Protein AF-A0A7K2AIN4-F1 (afdb_monomer)

Mean predicted aligned error: 14.1 Å

Solvent-accessible surface area (backbone atoms only — not comparable to full-atom values): 7749 Å² total; per-res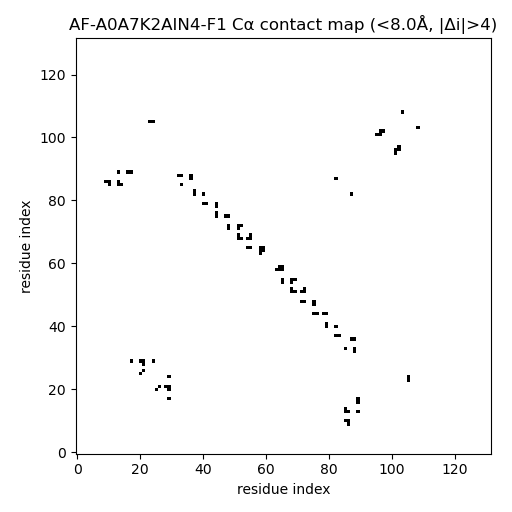idue (Å²): 118,71,68,57,53,54,67,51,46,52,59,54,49,32,55,50,50,50,52,56,48,24,77,71,66,34,62,70,55,44,51,48,49,52,50,52,53,40,50,53,39,51,53,52,34,52,56,54,40,52,54,31,51,52,52,30,52,56,30,49,75,70,76,42,82,43,63,68,31,52,52,48,40,50,50,36,50,52,49,45,56,51,50,72,37,61,60,58,55,49,53,52,49,53,53,44,61,68,35,68,70,47,43,47,69,77,44,74,67,81,83,68,85,77,82,78,74,76,81,72,82,81,82,87,85,88,86,82,82,81,86,135

Secondary structure (DSSP, 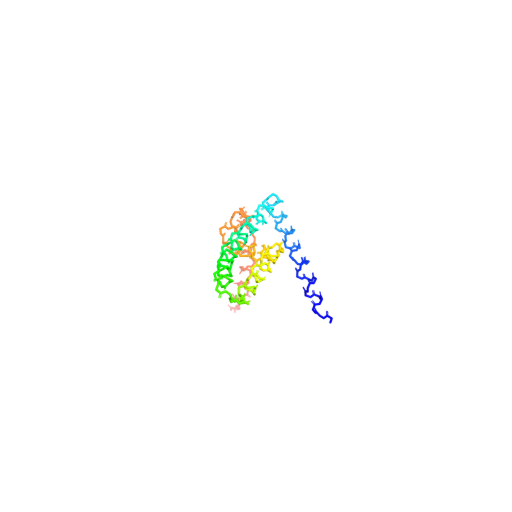8-state):
-HHHHHHHHHHHHHHHHHHHHHHHH-HHHHHHHHHHHHHHHHHHHHHHHHHHHHHHHHHHTTT---HHHHHHHHHHHHHHHHHHSTHHHHHHHHHHHHSHHHHHHHSS---SSSSSSSSSTTSSSS------

Foldseek 3Di:
DVVVCCVVVLLVVLVVLLVVVCVQPNDVVSVVLLVVLLVVLVVVLCVQLVVLVVVCVVQVVVVHHSPVSVVSNVVSVVSSVVSNRSNVSSVVVVVCCVPVVSVCVSPVDPPDDDDPPPPPPPPDDDDDPDDD

Radius of gyration: 26.61 Å; Cα contacts (8 Å, |Δi|>4): 58; chains: 1; bounding box: 36×37×108 Å

Structure (mmCIF, N/CA/C/O backbone):
data_AF-A0A7K2AIN4-F1
#
_entry.id   AF-A0A7K2AIN4-F1
#
loop_
_atom_site.group_PDB
_atom_site.id
_atom_site.type_symbol
_atom_site.label_atom_id
_atom_site.label_alt_id
_atom_site.label_comp_id
_atom_site.label_asym_id
_atom_site.label_entity_id
_atom_site.label_seq_id
_atom_site.pdbx_PDB_ins_code
_atom_site.Cartn_x
_atom_site.Cartn_y
_atom_site.Cartn_z
_atom_site.occupancy
_atom_site.B_iso_or_equiv
_atom_site.auth_seq_id
_atom_site.auth_comp_id
_atom_site.auth_asym_id
_atom_site.auth_atom_id
_atom_site.pdbx_PDB_model_num
ATOM 1 N N . MET A 1 1 ? -14.032 -23.625 -6.493 1.00 77.00 1 MET A N 1
ATOM 2 C CA . MET A 1 1 ? -12.790 -23.709 -7.294 1.00 77.00 1 MET A CA 1
ATOM 3 C C . MET A 1 1 ? -12.322 -22.358 -7.842 1.00 77.00 1 MET A C 1
ATOM 5 O O . MET A 1 1 ? -11.201 -21.980 -7.548 1.00 77.00 1 MET A O 1
ATOM 9 N N . TRP A 1 2 ? -13.148 -21.595 -8.571 1.00 86.56 2 TRP A N 1
ATOM 10 C CA . TRP A 1 2 ? -12.698 -20.386 -9.295 1.00 86.56 2 TRP A CA 1
ATOM 11 C C . TRP A 1 2 ? -12.052 -19.272 -8.440 1.00 86.56 2 TRP A C 1
ATOM 13 O O . TRP A 1 2 ? -11.132 -18.606 -8.900 1.00 86.56 2 TRP A O 1
ATOM 23 N N . ARG A 1 3 ? -12.466 -19.106 -7.175 1.00 87.25 3 ARG A N 1
ATOM 24 C CA . ARG A 1 3 ? -11.908 -18.098 -6.249 1.00 87.25 3 ARG A CA 1
ATOM 25 C C . ARG A 1 3 ? -10.401 -18.254 -6.003 1.00 87.25 3 ARG A C 1
ATOM 27 O O . ARG A 1 3 ? -9.715 -17.256 -5.829 1.00 87.25 3 ARG A O 1
ATOM 34 N N . LEU A 1 4 ? -9.889 -19.488 -6.026 1.00 86.19 4 LEU A N 1
ATOM 35 C CA . LEU A 1 4 ? -8.458 -19.757 -5.846 1.00 86.19 4 LEU A CA 1
ATOM 36 C C . LEU A 1 4 ? -7.636 -19.264 -7.040 1.00 86.19 4 LEU A C 1
ATOM 38 O O . LEU A 1 4 ? -6.540 -18.750 -6.852 1.00 86.19 4 LEU A O 1
ATOM 42 N N . LEU A 1 5 ? -8.187 -19.361 -8.255 1.00 86.06 5 LEU A N 1
ATOM 43 C CA . LEU A 1 5 ? -7.523 -18.865 -9.461 1.00 86.06 5 LEU A CA 1
ATOM 44 C C . LEU A 1 5 ? -7.370 -17.346 -9.427 1.00 86.06 5 LEU A C 1
ATOM 46 O O . LEU A 1 5 ? -6.323 -16.845 -9.810 1.00 86.06 5 LEU A O 1
ATOM 50 N N . VAL A 1 6 ? -8.373 -16.619 -8.928 1.00 82.31 6 VAL A N 1
ATOM 51 C CA . VAL A 1 6 ? -8.273 -15.159 -8.767 1.00 82.31 6 VAL A CA 1
ATOM 52 C C . VAL A 1 6 ? -7.292 -14.805 -7.650 1.00 82.31 6 VAL A C 1
ATOM 54 O O . VAL A 1 6 ? -6.415 -13.974 -7.854 1.00 82.31 6 VAL A O 1
ATOM 57 N N . PHE A 1 7 ? -7.384 -15.477 -6.499 1.00 82.38 7 PHE A N 1
ATOM 58 C CA . PHE A 1 7 ? -6.509 -15.215 -5.354 1.00 82.38 7 PHE A CA 1
ATOM 59 C C . PHE A 1 7 ? -5.023 -15.458 -5.656 1.00 82.38 7 PHE A C 1
ATOM 61 O O . PHE A 1 7 ? -4.181 -14.739 -5.139 1.00 82.38 7 PHE A O 1
ATOM 68 N N . VAL A 1 8 ? -4.697 -16.449 -6.491 1.00 83.75 8 VAL A N 1
ATOM 69 C CA . VAL A 1 8 ? -3.312 -16.751 -6.897 1.00 83.75 8 VAL A CA 1
ATOM 70 C C . VAL A 1 8 ? -2.910 -15.983 -8.159 1.00 83.75 8 VAL A C 1
ATOM 72 O O . VAL A 1 8 ? -1.785 -15.503 -8.263 1.00 83.75 8 VAL A O 1
ATOM 75 N N . GLY A 1 9 ? -3.824 -15.838 -9.118 1.00 84.94 9 GLY A N 1
ATOM 76 C CA . GLY A 1 9 ? -3.558 -15.178 -10.393 1.00 84.94 9 GLY A CA 1
ATOM 77 C C . GLY A 1 9 ? -3.277 -13.685 -10.251 1.00 84.94 9 GLY A C 1
ATOM 78 O O . GLY A 1 9 ? -2.404 -13.179 -10.948 1.00 84.94 9 GLY A O 1
ATOM 79 N N . VAL A 1 10 ? -3.960 -12.996 -9.330 1.00 81.88 10 VAL A N 1
ATOM 80 C CA . VAL A 1 10 ? -3.749 -11.559 -9.088 1.00 81.88 10 VAL A CA 1
ATOM 81 C C . VAL A 1 10 ? -2.319 -11.273 -8.586 1.00 81.88 10 VAL A C 1
ATOM 83 O O . VAL A 1 10 ? -1.608 -10.552 -9.282 1.00 81.88 10 VAL A O 1
ATOM 86 N N . PRO A 1 11 ? -1.816 -11.900 -7.501 1.00 79.62 11 PRO A N 1
ATOM 87 C CA . PRO A 1 11 ? -0.427 -11.726 -7.067 1.00 79.62 11 PRO A CA 1
ATOM 88 C C . PRO A 1 11 ? 0.607 -12.112 -8.129 1.00 79.62 11 PRO A C 1
ATOM 90 O O . PRO A 1 11 ? 1.628 -11.446 -8.276 1.00 79.62 11 PRO A O 1
ATOM 93 N N . LEU A 1 12 ? 0.365 -13.180 -8.899 1.00 84.00 12 LEU A N 1
ATOM 94 C CA . LEU A 1 12 ? 1.278 -13.573 -9.977 1.00 84.00 12 LEU A CA 1
ATOM 95 C C . LEU A 1 12 ? 1.344 -12.516 -11.086 1.00 84.00 12 LEU A C 1
ATOM 97 O O . LEU A 1 12 ? 2.429 -12.224 -11.591 1.00 84.00 12 LEU A O 1
ATOM 101 N N . ALA A 1 13 ? 0.203 -11.927 -11.447 1.00 81.56 13 ALA A N 1
ATOM 102 C CA . ALA A 1 13 ? 0.151 -10.832 -12.406 1.00 81.56 13 ALA A CA 1
ATOM 103 C C . ALA A 1 13 ? 0.888 -9.588 -11.880 1.00 81.56 13 ALA A C 1
ATOM 105 O O . ALA A 1 13 ? 1.633 -8.968 -12.635 1.00 81.56 13 ALA A O 1
ATOM 106 N N . GLU A 1 14 ? 0.754 -9.260 -10.593 1.00 79.75 14 GLU A N 1
ATOM 107 C CA . GLU A 1 14 ? 1.480 -8.150 -9.955 1.00 79.75 14 GLU A CA 1
ATOM 108 C C . GLU A 1 14 ? 2.999 -8.345 -10.008 1.00 79.75 14 GLU A C 1
ATOM 110 O O . GLU A 1 14 ? 3.730 -7.435 -10.402 1.00 79.75 14 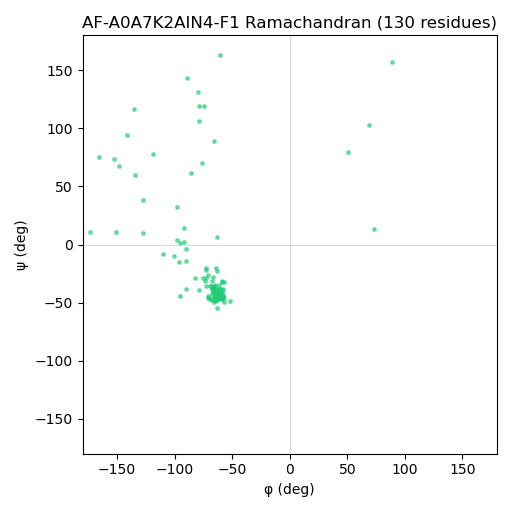GLU A O 1
ATOM 115 N N . LEU A 1 15 ? 3.487 -9.546 -9.676 1.00 83.00 15 LEU A N 1
ATOM 116 C CA . LEU A 1 15 ? 4.914 -9.870 -9.759 1.00 83.00 15 LEU A CA 1
ATOM 117 C C . LEU A 1 15 ? 5.437 -9.771 -11.198 1.00 83.00 15 LEU A C 1
ATOM 119 O O . LEU A 1 15 ? 6.537 -9.264 -11.427 1.00 83.00 15 LEU A O 1
ATOM 123 N N . TYR A 1 16 ? 4.640 -10.208 -12.176 1.00 82.19 16 TYR A N 1
ATOM 124 C CA . TYR A 1 16 ? 4.985 -10.068 -13.587 1.00 82.19 16 TYR A CA 1
ATOM 125 C C . TYR A 1 16 ? 5.076 -8.596 -14.010 1.00 82.19 16 TYR A C 1
ATOM 127 O O . TYR A 1 16 ? 6.061 -8.201 -14.636 1.00 82.19 16 TYR A O 1
ATOM 135 N N . VAL A 1 17 ? 4.097 -7.761 -13.640 1.00 77.56 17 VAL A N 1
ATOM 136 C CA . VAL A 1 17 ? 4.132 -6.326 -13.963 1.00 77.56 17 VAL A CA 1
ATOM 137 C C . VAL A 1 17 ? 5.324 -5.646 -13.298 1.00 77.56 17 VAL A C 1
ATOM 139 O O . VAL A 1 17 ? 6.019 -4.877 -13.960 1.00 77.56 17 VAL A O 1
ATOM 142 N N . LEU A 1 18 ? 5.625 -5.968 -12.039 1.00 78.06 18 LEU A N 1
ATOM 143 C CA . LEU A 1 18 ? 6.806 -5.439 -11.361 1.00 78.06 18 LEU A CA 1
ATOM 144 C C . LEU A 1 18 ? 8.102 -5.794 -12.080 1.00 78.06 18 LEU A C 1
ATOM 146 O O . LEU A 1 18 ? 8.949 -4.922 -12.248 1.00 78.06 18 LEU A O 1
ATOM 150 N N . SER A 1 19 ? 8.225 -7.024 -12.580 1.00 80.38 19 SER A N 1
ATOM 151 C CA . SER A 1 19 ? 9.373 -7.428 -13.393 1.00 80.38 19 SER A CA 1
ATOM 152 C C . SER A 1 19 ? 9.445 -6.656 -14.719 1.00 80.38 19 SER A C 1
ATOM 154 O O . SER A 1 19 ? 10.523 -6.259 -15.163 1.00 80.38 19 SER A O 1
ATOM 156 N N . VAL A 1 20 ? 8.308 -6.370 -15.363 1.00 78.00 20 VAL A N 1
ATOM 157 C CA . VAL A 1 20 ? 8.281 -5.530 -16.575 1.00 78.00 20 VAL A CA 1
ATOM 158 C C . VAL A 1 20 ? 8.733 -4.100 -16.267 1.00 78.00 20 VAL A C 1
ATOM 160 O O . VAL A 1 20 ? 9.486 -3.519 -17.048 1.00 78.00 20 VAL A O 1
ATOM 163 N N . VAL A 1 21 ? 8.307 -3.533 -15.137 1.00 73.50 21 VAL A N 1
ATOM 164 C CA . VAL A 1 21 ? 8.722 -2.198 -14.683 1.00 73.50 21 VAL A CA 1
ATOM 165 C C . VAL A 1 21 ? 10.211 -2.178 -14.370 1.00 73.50 21 VAL A C 1
ATOM 167 O O . VAL A 1 21 ? 10.924 -1.324 -14.892 1.00 73.50 21 VAL A O 1
ATOM 170 N N . GLU A 1 22 ? 10.692 -3.155 -13.605 1.00 78.31 22 GLU A N 1
ATOM 171 C CA . GLU A 1 22 ? 12.104 -3.346 -13.276 1.00 78.31 22 GLU A CA 1
ATOM 172 C C . GLU A 1 22 ? 12.975 -3.356 -14.533 1.00 78.31 22 GLU A C 1
ATOM 174 O O . GLU A 1 22 ? 13.936 -2.594 -14.625 1.00 78.31 22 GLU A O 1
ATOM 179 N N . ASN A 1 23 ? 12.588 -4.134 -15.545 1.00 74.88 23 ASN A N 1
ATOM 180 C CA . ASN A 1 23 ? 13.303 -4.213 -16.818 1.00 74.88 23 ASN A CA 1
ATOM 181 C C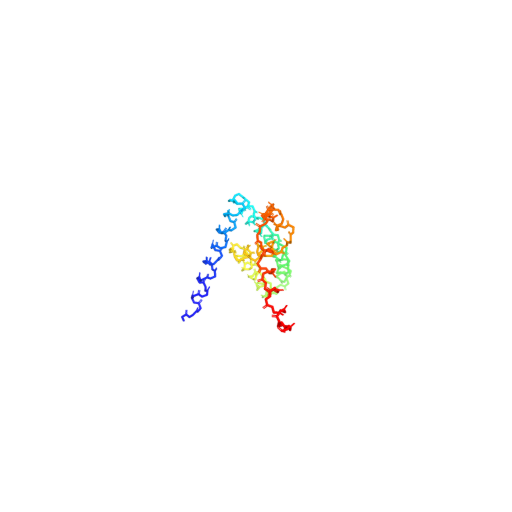 . ASN A 1 23 ? 13.319 -2.888 -17.603 1.00 74.88 23 ASN A C 1
ATOM 183 O O . ASN A 1 23 ? 14.141 -2.714 -18.503 1.00 74.88 23 ASN A O 1
ATOM 187 N N . ARG A 1 24 ? 12.403 -1.956 -17.316 1.00 75.81 24 ARG A N 1
ATOM 188 C CA . ARG A 1 24 ? 12.292 -0.661 -18.007 1.00 75.81 24 ARG A CA 1
ATOM 189 C C . ARG A 1 24 ? 13.025 0.463 -17.287 1.00 75.81 24 ARG A C 1
ATOM 191 O O . ARG A 1 24 ? 13.676 1.264 -17.948 1.00 75.81 24 ARG A O 1
ATOM 198 N N . ILE A 1 25 ? 12.879 0.552 -15.966 1.00 76.44 25 ILE A N 1
ATOM 199 C CA . ILE A 1 25 ? 13.379 1.686 -15.169 1.00 76.44 25 ILE A CA 1
ATOM 200 C C . ILE A 1 25 ? 14.561 1.314 -14.271 1.00 76.44 25 ILE A C 1
ATOM 202 O O . ILE A 1 25 ? 15.176 2.202 -13.682 1.00 76.44 25 ILE A O 1
ATOM 206 N N . GLY A 1 26 ? 14.885 0.025 -14.170 1.00 77.75 26 GLY A N 1
ATOM 207 C CA . GLY A 1 26 ? 15.920 -0.520 -13.302 1.00 77.75 26 GLY A CA 1
ATOM 208 C C . GLY A 1 26 ? 15.416 -0.881 -11.901 1.00 77.75 26 GLY A C 1
ATOM 209 O O . GLY A 1 26 ? 14.429 -0.335 -11.392 1.00 77.75 26 GLY A O 1
ATOM 210 N N . LEU A 1 27 ? 16.145 -1.789 -11.250 1.00 81.88 27 LEU A N 1
ATOM 211 C CA . LEU A 1 27 ? 15.827 -2.305 -9.916 1.00 81.88 27 LEU A CA 1
ATOM 212 C C . LEU A 1 27 ? 15.760 -1.199 -8.856 1.00 81.88 27 LEU A C 1
ATOM 214 O O . LEU A 1 27 ? 14.797 -1.130 -8.100 1.00 81.88 27 LEU A O 1
ATOM 218 N N . VAL A 1 28 ? 16.744 -0.294 -8.830 1.00 82.50 28 VAL A N 1
ATOM 219 C CA . VAL A 1 28 ? 16.828 0.776 -7.818 1.00 82.50 28 VAL A CA 1
ATOM 220 C C . VAL A 1 28 ? 15.612 1.705 -7.875 1.00 82.50 28 VAL A C 1
ATOM 222 O O . VAL A 1 28 ? 15.017 2.005 -6.843 1.00 82.50 28 VAL A O 1
ATOM 225 N N . ASN A 1 29 ? 15.194 2.111 -9.076 1.00 78.69 29 ASN A N 1
ATOM 226 C CA . ASN A 1 29 ? 14.025 2.974 -9.258 1.00 78.69 29 ASN A CA 1
ATOM 227 C C . ASN A 1 29 ? 12.722 2.249 -8.890 1.00 78.69 29 ASN A C 1
ATOM 229 O O . ASN A 1 29 ? 11.834 2.844 -8.282 1.00 78.69 29 ASN A O 1
ATOM 233 N N . THR A 1 30 ? 12.627 0.955 -9.202 1.00 79.12 30 THR A N 1
ATOM 234 C CA . THR A 1 30 ? 11.470 0.116 -8.847 1.00 79.12 30 THR A CA 1
ATOM 235 C C . THR A 1 30 ? 11.349 -0.048 -7.333 1.00 79.12 30 THR A C 1
ATOM 237 O O . THR A 1 30 ? 10.274 0.168 -6.776 1.00 79.12 30 THR A O 1
ATOM 240 N N . LEU A 1 31 ? 12.460 -0.323 -6.642 1.00 83.75 31 LEU A N 1
ATOM 241 C CA . LEU A 1 31 ? 12.514 -0.346 -5.178 1.00 83.75 31 LEU A CA 1
ATOM 242 C C . LEU A 1 31 ? 12.159 1.019 -4.577 1.00 83.75 31 LEU A C 1
ATOM 244 O O . LEU A 1 31 ? 11.409 1.081 -3.606 1.00 83.75 31 LEU A O 1
ATOM 248 N N . GLY A 1 32 ? 12.626 2.114 -5.183 1.00 85.38 32 GLY A N 1
ATOM 249 C CA . GLY A 1 32 ? 12.246 3.469 -4.788 1.00 85.38 32 GLY A CA 1
ATOM 250 C C . GLY A 1 32 ? 10.734 3.706 -4.861 1.00 85.38 32 GLY A C 1
ATOM 251 O O . GLY A 1 32 ? 10.156 4.247 -3.920 1.00 85.38 32 GLY A O 1
ATOM 252 N N . LEU A 1 33 ? 10.073 3.247 -5.929 1.00 79.38 33 LEU A N 1
ATOM 253 C CA . LEU A 1 33 ? 8.614 3.327 -6.070 1.00 79.38 33 LEU A CA 1
ATOM 254 C C . LEU A 1 33 ? 7.874 2.449 -5.049 1.00 79.38 33 LEU A C 1
ATOM 256 O O . LEU A 1 33 ? 6.884 2.904 -4.470 1.00 79.38 33 LEU A O 1
ATOM 260 N N . ILE A 1 34 ? 8.358 1.229 -4.781 1.00 81.38 34 ILE A N 1
ATOM 261 C CA . ILE A 1 34 ? 7.813 0.348 -3.729 1.00 81.38 34 ILE A CA 1
ATOM 262 C C . ILE A 1 34 ? 7.867 1.058 -2.373 1.00 81.38 34 ILE A C 1
ATOM 264 O O . ILE A 1 34 ? 6.868 1.143 -1.661 1.00 81.38 34 ILE A O 1
ATOM 268 N N . VAL A 1 35 ? 9.023 1.621 -2.022 1.00 85.69 35 VAL A N 1
ATOM 269 C CA . VAL A 1 35 ? 9.201 2.328 -0.750 1.00 85.69 35 VAL A CA 1
ATOM 270 C C . VAL A 1 35 ? 8.327 3.579 -0.694 1.00 85.69 35 VAL A C 1
ATOM 272 O O . VAL A 1 35 ? 7.666 3.807 0.315 1.00 85.69 35 VAL A O 1
ATOM 275 N N . ALA A 1 36 ? 8.263 4.369 -1.769 1.00 84.44 36 ALA A N 1
ATOM 276 C CA . ALA A 1 36 ? 7.450 5.583 -1.815 1.00 84.44 36 ALA A CA 1
ATOM 277 C C . ALA A 1 36 ? 5.952 5.285 -1.636 1.00 84.44 36 ALA A C 1
ATOM 279 O O . ALA A 1 36 ? 5.276 5.943 -0.844 1.00 84.44 36 ALA A O 1
ATOM 280 N N . THR A 1 37 ? 5.434 4.267 -2.326 1.00 78.25 37 THR A N 1
ATOM 281 C CA . THR A 1 37 ? 4.031 3.837 -2.191 1.00 78.25 37 THR A CA 1
ATOM 282 C C . THR A 1 37 ? 3.744 3.254 -0.805 1.00 78.25 37 THR A C 1
ATOM 284 O O . THR A 1 37 ? 2.739 3.618 -0.191 1.00 78.25 37 THR A O 1
ATOM 287 N N . GLY A 1 38 ? 4.663 2.458 -0.247 1.00 82.31 38 GLY A N 1
ATOM 288 C CA . GLY A 1 38 ? 4.586 1.977 1.135 1.00 82.31 38 GLY A CA 1
ATOM 289 C C . GLY A 1 38 ? 4.598 3.110 2.169 1.00 82.31 38 GLY A C 1
ATOM 290 O O . GLY A 1 38 ? 3.809 3.096 3.114 1.00 82.31 38 GLY A O 1
ATOM 291 N N . MET A 1 39 ? 5.425 4.143 1.972 1.00 86.69 39 MET A N 1
ATOM 292 C CA . MET A 1 39 ? 5.454 5.334 2.830 1.00 86.69 39 MET A CA 1
ATOM 293 C C . MET A 1 39 ? 4.146 6.121 2.761 1.00 86.69 39 MET A C 1
ATOM 295 O O . MET A 1 39 ? 3.624 6.519 3.803 1.00 86.69 39 MET A O 1
ATOM 299 N N . LEU A 1 40 ? 3.590 6.328 1.563 1.00 83.56 40 LEU A N 1
ATOM 300 C CA . LEU A 1 40 ? 2.280 6.966 1.404 1.00 83.56 40 LEU A CA 1
ATOM 301 C C . LEU A 1 40 ? 1.203 6.189 2.163 1.00 83.56 40 LEU A C 1
ATOM 303 O O . LEU A 1 40 ? 0.424 6.786 2.910 1.00 83.56 40 LEU A O 1
ATOM 307 N N . GLY A 1 41 ? 1.216 4.862 2.050 1.00 81.12 41 GLY A N 1
ATOM 308 C CA . GLY A 1 41 ? 0.306 4.006 2.797 1.00 81.12 41 GLY A CA 1
ATOM 309 C C . GLY A 1 41 ? 0.463 4.108 4.304 1.00 81.12 41 GLY A C 1
ATOM 310 O O . GLY A 1 41 ? -0.519 4.304 5.018 1.00 81.12 41 GLY A O 1
ATOM 311 N N . ALA A 1 42 ? 1.701 4.085 4.793 1.00 85.94 42 ALA A N 1
ATOM 312 C CA . ALA A 1 42 ? 2.001 4.254 6.208 1.00 85.94 42 ALA A CA 1
ATOM 313 C C . ALA A 1 42 ? 1.525 5.616 6.744 1.00 85.94 42 ALA A C 1
ATOM 315 O O . ALA A 1 42 ? 0.996 5.697 7.854 1.00 85.94 42 ALA A O 1
ATOM 316 N N . VAL A 1 43 ? 1.657 6.694 5.961 1.00 88.12 43 VAL A N 1
ATOM 317 C CA . VAL A 1 43 ? 1.159 8.028 6.337 1.00 88.12 43 VAL A CA 1
ATOM 318 C C . VAL A 1 43 ? -0.366 8.039 6.444 1.00 88.12 43 VAL A C 1
ATOM 320 O O . VAL A 1 43 ? -0.907 8.567 7.421 1.00 88.12 43 VAL A O 1
ATOM 323 N N . VAL A 1 44 ? -1.066 7.447 5.473 1.00 86.19 44 VAL A N 1
ATOM 324 C CA . VAL A 1 44 ? -2.532 7.340 5.485 1.00 86.19 44 VAL A CA 1
ATOM 325 C C . VAL A 1 44 ? -2.999 6.505 6.679 1.00 86.19 44 VAL A C 1
ATOM 327 O O . VAL A 1 44 ? -3.860 6.950 7.440 1.00 86.19 44 VAL A O 1
ATOM 330 N N . MET A 1 45 ? -2.366 5.354 6.904 1.00 87.00 45 MET A N 1
ATOM 331 C CA . MET A 1 45 ? -2.646 4.460 8.024 1.00 87.00 45 MET A CA 1
ATOM 332 C C . MET A 1 45 ? -2.421 5.155 9.372 1.00 87.00 45 MET A C 1
ATOM 334 O O . MET A 1 45 ? -3.273 5.082 10.253 1.00 87.00 45 MET A O 1
ATOM 338 N N . LYS A 1 46 ? -1.324 5.908 9.526 1.00 88.06 46 LYS A N 1
ATOM 339 C CA . LYS A 1 46 ? -1.032 6.680 10.744 1.00 88.06 46 LYS A CA 1
ATOM 340 C C . LYS A 1 46 ? -2.101 7.736 11.019 1.00 88.06 46 LYS A C 1
ATOM 342 O O . LYS A 1 46 ? -2.494 7.921 12.169 1.00 88.06 46 LYS A O 1
ATOM 347 N N . ARG A 1 47 ? -2.577 8.435 9.984 1.00 87.44 47 ARG A N 1
ATOM 348 C CA . ARG A 1 47 ? -3.615 9.469 10.120 1.00 87.44 47 ARG A CA 1
ATOM 349 C C . ARG A 1 47 ? -4.970 8.877 10.502 1.00 87.44 47 ARG A C 1
ATOM 351 O O . ARG A 1 47 ? -5.591 9.375 11.438 1.00 87.44 47 ARG A O 1
ATOM 358 N N . GLN A 1 48 ? -5.404 7.820 9.818 1.00 87.12 48 GLN A N 1
ATOM 359 C CA . GLN A 1 48 ? -6.692 7.176 10.095 1.00 87.12 48 GLN A CA 1
ATOM 360 C C . GLN A 1 48 ? -6.667 6.414 11.428 1.00 87.12 48 GLN A C 1
ATOM 362 O O . GLN A 1 48 ? -7.561 6.583 12.254 1.00 87.12 48 GLN A O 1
ATOM 367 N N . GLY A 1 49 ? -5.595 5.664 11.694 1.00 85.56 49 GLY A N 1
ATOM 368 C CA . GLY A 1 49 ? -5.421 4.902 12.930 1.00 85.56 49 GLY A CA 1
ATOM 369 C C . GLY A 1 49 ? -5.352 5.780 14.180 1.00 85.56 49 GLY A C 1
ATOM 370 O O . GLY A 1 49 ? -5.954 5.444 15.195 1.00 85.56 49 GLY A O 1
ATOM 371 N N . ALA A 1 50 ? -4.696 6.946 14.112 1.00 88.88 50 ALA A N 1
ATOM 372 C CA . ALA A 1 50 ? -4.647 7.877 15.242 1.00 88.88 50 ALA A CA 1
ATOM 373 C C . ALA A 1 50 ? -6.024 8.465 15.594 1.00 88.88 50 ALA A C 1
ATOM 375 O O . ALA A 1 50 ? -6.306 8.696 16.769 1.00 88.88 50 ALA A O 1
ATOM 376 N N . GLY A 1 51 ? -6.876 8.716 14.595 1.00 88.81 51 GLY A N 1
ATOM 377 C CA . GLY A 1 51 ? -8.250 9.173 14.816 1.00 88.81 51 GLY A CA 1
ATOM 378 C C . GLY A 1 51 ? -9.091 8.109 15.517 1.00 88.81 51 GLY A C 1
ATOM 379 O O . GLY A 1 51 ? -9.680 8.381 16.560 1.00 88.81 51 GLY A O 1
ATOM 380 N N . VAL A 1 52 ? -9.054 6.881 14.995 1.00 89.38 52 VAL A N 1
ATOM 381 C CA . VAL A 1 52 ? -9.743 5.720 15.576 1.00 89.38 52 VAL A CA 1
ATOM 382 C C . VAL A 1 52 ? -9.304 5.474 17.022 1.00 89.38 52 VAL A C 1
ATOM 384 O O . VAL A 1 52 ? -10.143 5.307 17.904 1.00 89.38 52 VAL A O 1
ATOM 387 N N . TRP A 1 53 ? -7.996 5.513 17.286 1.00 88.44 53 TRP A N 1
ATOM 388 C CA . TRP A 1 53 ? -7.444 5.293 18.623 1.00 88.44 53 TRP A CA 1
ATOM 389 C C . TRP A 1 53 ? -7.929 6.331 19.642 1.00 88.44 53 TRP A C 1
ATOM 391 O O . TRP A 1 53 ? -8.319 5.981 20.756 1.00 88.44 53 TRP A O 1
ATOM 401 N N . ARG A 1 54 ? -7.950 7.615 19.260 1.00 91.69 54 ARG A N 1
ATOM 402 C CA . ARG A 1 54 ? -8.437 8.698 20.130 1.00 91.69 54 ARG A CA 1
ATOM 403 C C . ARG A 1 54 ? -9.920 8.539 20.456 1.00 91.69 54 ARG A C 1
ATOM 405 O O . ARG A 1 54 ? -10.298 8.696 21.615 1.00 91.69 54 ARG A O 1
ATOM 412 N N . SER A 1 55 ? -10.743 8.206 19.463 1.00 89.06 55 SER A N 1
ATOM 413 C CA . SER A 1 55 ? -12.176 7.962 19.666 1.00 89.06 55 SER A CA 1
ATOM 414 C C . SER A 1 55 ? -12.422 6.749 20.566 1.00 89.06 55 SER A C 1
ATOM 416 O O . SER A 1 55 ? -13.229 6.831 21.493 1.00 89.06 55 SER A O 1
ATOM 418 N N . ALA A 1 56 ? -11.653 5.670 20.377 1.00 90.50 56 ALA A N 1
ATOM 419 C CA . ALA A 1 56 ? -11.732 4.477 21.214 1.00 90.50 56 ALA A CA 1
ATOM 420 C C . ALA A 1 56 ? -11.406 4.808 22.675 1.00 90.50 56 ALA A C 1
ATOM 422 O O . ALA A 1 56 ? -12.152 4.439 23.580 1.00 90.50 56 ALA A O 1
ATOM 423 N N . GLN A 1 57 ? -10.332 5.569 22.908 1.00 91.06 57 GLN A N 1
ATOM 424 C CA . GLN A 1 57 ? -9.930 5.988 24.248 1.00 91.06 57 GLN A CA 1
ATOM 425 C C . GLN A 1 57 ? -10.989 6.881 24.915 1.00 91.06 57 GLN A C 1
ATOM 427 O O . GLN A 1 57 ? -11.276 6.706 26.098 1.00 91.06 57 GLN A O 1
ATOM 432 N N . ALA A 1 58 ? -11.614 7.792 24.161 1.00 92.25 58 ALA A N 1
ATOM 433 C CA . ALA A 1 58 ? -12.684 8.650 24.667 1.00 92.25 58 ALA A CA 1
ATOM 434 C C . ALA A 1 58 ? -13.946 7.861 25.062 1.00 92.25 58 ALA A C 1
ATOM 436 O O . ALA A 1 58 ? -14.589 8.204 26.052 1.00 92.25 58 ALA A O 1
ATOM 437 N N . ARG A 1 59 ? -14.300 6.809 24.314 1.00 90.38 59 ARG A N 1
ATOM 438 C CA . ARG A 1 59 ? -15.421 5.910 24.637 1.00 90.38 59 ARG A CA 1
ATOM 439 C C . ARG A 1 59 ? -15.145 5.024 25.843 1.00 90.38 59 ARG A C 1
ATOM 441 O O . ARG A 1 59 ? -15.967 4.962 26.753 1.00 90.38 59 ARG A O 1
ATOM 448 N N . LEU A 1 60 ? -13.959 4.423 25.896 1.00 92.12 60 LEU A N 1
ATOM 449 C CA . LEU A 1 60 ? -13.535 3.608 27.035 1.00 92.12 60 LEU A CA 1
ATOM 450 C C . LEU A 1 60 ? -13.498 4.426 28.331 1.00 92.12 60 LEU A C 1
ATOM 452 O O . LEU A 1 60 ? -13.923 3.937 29.373 1.00 92.12 60 LEU A O 1
ATOM 456 N N . ALA A 1 61 ? -13.071 5.692 28.263 1.00 92.44 61 ALA A N 1
ATOM 457 C CA . ALA A 1 61 ? -13.094 6.604 29.407 1.00 92.44 61 ALA A CA 1
ATOM 458 C C . ALA A 1 61 ? -14.514 6.900 29.930 1.00 92.44 61 ALA A C 1
ATOM 460 O O . ALA A 1 61 ? -14.669 7.258 31.095 1.00 92.44 61 ALA A O 1
ATOM 461 N N . ARG A 1 62 ? -15.550 6.734 29.096 1.00 94.19 62 ARG A N 1
ATOM 462 C CA . ARG A 1 62 ? -16.966 6.849 29.482 1.00 94.19 62 ARG A CA 1
ATOM 463 C C . ARG A 1 62 ? -17.595 5.517 29.910 1.00 94.19 62 ARG A C 1
ATOM 465 O O . ARG A 1 62 ? -18.782 5.487 30.211 1.00 94.19 62 ARG A O 1
ATOM 472 N N . GLY A 1 63 ? -16.829 4.423 29.933 1.00 91.38 63 GLY A N 1
ATOM 473 C CA . GLY A 1 63 ? -17.348 3.077 30.197 1.00 91.38 63 GLY A CA 1
ATOM 474 C C . GLY A 1 63 ? -18.148 2.476 29.033 1.00 91.38 63 GLY A C 1
ATOM 475 O O . GLY A 1 63 ? -18.831 1.472 29.219 1.00 91.38 63 GLY A O 1
ATOM 476 N N . GLU A 1 64 ? -18.074 3.068 27.836 1.00 92.12 64 GLU A N 1
ATOM 477 C CA . GLU A 1 64 ? -18.744 2.581 26.627 1.00 92.12 64 GLU A CA 1
ATOM 478 C C . GLU A 1 64 ? -17.838 1.602 25.865 1.00 92.12 64 GLU A C 1
ATOM 480 O O . GLU A 1 64 ? -16.627 1.808 25.761 1.00 92.12 64 GLU A O 1
ATOM 485 N N . ILE A 1 65 ? -18.425 0.557 25.275 1.00 91.06 65 ILE A N 1
ATOM 486 C CA . ILE A 1 65 ? -17.693 -0.386 24.418 1.00 91.06 65 ILE A CA 1
ATOM 487 C C . ILE A 1 65 ? -17.502 0.247 23.023 1.00 91.06 65 ILE A C 1
ATOM 489 O O . ILE A 1 65 ? -18.496 0.515 22.344 1.00 91.06 65 ILE A O 1
ATOM 493 N N . PRO A 1 66 ? -16.258 0.460 22.548 1.00 89.50 66 PRO A N 1
ATOM 494 C CA . PRO A 1 66 ? -15.973 1.152 21.289 1.00 89.50 66 PRO A CA 1
ATOM 495 C C . PRO A 1 66 ? -16.024 0.204 20.078 1.00 89.50 66 PRO A C 1
ATOM 497 O O . PRO A 1 66 ? -15.018 -0.045 19.413 1.00 89.50 66 PRO A O 1
ATOM 500 N N . ALA A 1 67 ? -17.187 -0.395 19.813 1.00 90.62 67 ALA A N 1
ATOM 501 C CA . ALA A 1 67 ? -17.330 -1.405 18.760 1.00 90.62 67 ALA A CA 1
ATOM 502 C C . ALA A 1 67 ? -16.979 -0.863 17.358 1.00 90.62 67 ALA A C 1
ATOM 504 O O . ALA A 1 67 ? -16.288 -1.529 16.587 1.00 90.62 67 ALA A O 1
ATOM 505 N N . GLU A 1 68 ? -17.410 0.361 17.044 1.00 89.19 68 GLU A N 1
ATOM 506 C CA . GLU A 1 68 ? -17.152 1.012 15.752 1.00 89.19 68 GLU A CA 1
ATOM 507 C C . GLU A 1 68 ? -15.669 1.331 15.561 1.00 89.19 68 GLU A C 1
ATOM 509 O O . GLU A 1 68 ? -15.127 1.152 14.473 1.00 89.19 68 GLU A O 1
ATOM 514 N N . GLU A 1 69 ? -14.981 1.755 16.618 1.00 91.25 69 GL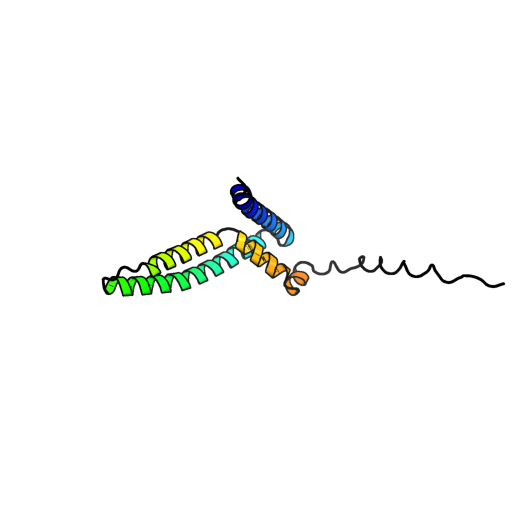U A N 1
ATOM 515 C CA . GLU A 1 69 ? -13.558 2.058 16.566 1.00 91.25 69 GLU A CA 1
ATOM 516 C C . GLU A 1 69 ? -12.705 0.792 16.482 1.00 91.25 69 GLU A C 1
ATOM 518 O O . GLU A 1 69 ? -11.669 0.797 15.824 1.00 91.25 69 GLU A O 1
ATOM 523 N N . ILE A 1 70 ? -13.146 -0.320 17.074 1.00 90.56 70 ILE A N 1
ATOM 524 C CA . ILE A 1 70 ? -12.492 -1.619 16.877 1.00 90.56 70 ILE A CA 1
ATOM 525 C C . ILE A 1 70 ? -12.588 -2.033 15.404 1.00 90.56 70 ILE A C 1
ATOM 527 O O . ILE A 1 70 ? -11.569 -2.378 14.803 1.00 90.56 70 ILE A O 1
ATOM 531 N N . LEU A 1 71 ? -13.775 -1.940 14.793 1.00 91.94 71 LEU A N 1
ATOM 532 C CA . LEU A 1 71 ? -13.945 -2.199 13.359 1.00 91.94 71 LEU A CA 1
ATOM 533 C C . LEU A 1 71 ? -13.110 -1.242 12.502 1.00 91.94 71 LEU A C 1
ATOM 535 O O . LEU A 1 71 ? -12.397 -1.694 11.608 1.00 91.94 71 LEU A O 1
ATOM 539 N N . GLY A 1 72 ? -13.134 0.057 12.804 1.00 88.94 72 GLY A N 1
ATOM 540 C CA . GLY A 1 72 ? -12.311 1.053 12.121 1.00 88.94 72 GLY A CA 1
ATOM 541 C C . GLY A 1 72 ? -10.817 0.745 12.238 1.00 88.94 72 GLY A C 1
ATOM 542 O O . GLY A 1 72 ? -10.082 0.845 11.258 1.00 88.94 72 GLY A O 1
ATOM 543 N N . GLY A 1 73 ? -10.366 0.290 13.407 1.00 87.62 73 GLY A N 1
ATOM 544 C CA . GLY A 1 73 ? -8.983 -0.115 13.651 1.00 87.62 73 GLY A CA 1
ATOM 545 C C . GLY A 1 73 ? -8.595 -1.337 12.825 1.00 87.62 73 GLY A C 1
ATOM 546 O O . GLY A 1 73 ? -7.544 -1.336 12.185 1.00 87.62 73 GLY A O 1
ATOM 547 N N . ILE A 1 74 ? -9.472 -2.343 12.761 1.00 91.00 74 ILE A N 1
ATOM 548 C CA . ILE A 1 74 ? -9.294 -3.524 11.908 1.00 91.00 74 ILE A CA 1
ATOM 549 C C . ILE A 1 74 ? -9.230 -3.117 10.433 1.00 91.00 74 ILE A C 1
ATOM 551 O O . ILE A 1 74 ? -8.343 -3.578 9.722 1.00 91.00 74 ILE A O 1
ATOM 555 N N . MET A 1 75 ? -10.103 -2.222 9.966 1.00 87.25 75 MET A N 1
ATOM 556 C CA . MET A 1 75 ? -10.089 -1.745 8.578 1.00 87.25 75 MET A CA 1
ATOM 557 C C . MET A 1 75 ? -8.795 -0.999 8.237 1.00 87.25 75 MET A C 1
ATOM 559 O O . MET A 1 75 ? -8.240 -1.209 7.161 1.00 87.25 75 MET A O 1
ATOM 563 N N . VAL A 1 76 ? -8.269 -0.183 9.156 1.00 86.56 76 VAL A N 1
ATOM 564 C CA . VAL A 1 76 ? -6.975 0.498 8.984 1.00 86.56 76 VAL A CA 1
ATOM 565 C C . VAL A 1 76 ? -5.818 -0.507 8.926 1.00 86.56 76 VAL A C 1
ATOM 567 O O . VAL A 1 76 ? -4.922 -0.353 8.098 1.00 86.56 76 VAL A O 1
ATOM 570 N N . LEU A 1 77 ? -5.839 -1.556 9.757 1.00 85.00 77 LEU A N 1
ATOM 571 C CA . LEU A 1 77 ? -4.829 -2.622 9.751 1.00 85.00 77 LEU A CA 1
ATOM 572 C C . LEU A 1 77 ? -4.885 -3.467 8.476 1.00 85.00 77 LEU A C 1
ATOM 574 O O . LEU A 1 77 ? -3.852 -3.700 7.854 1.00 85.00 77 LEU A O 1
ATOM 578 N N . VAL A 1 78 ? -6.081 -3.892 8.066 1.00 85.75 78 VAL A N 1
ATOM 579 C CA . VAL A 1 78 ? -6.297 -4.650 6.827 1.00 85.75 78 VAL A CA 1
ATOM 580 C C . VAL A 1 78 ? -5.902 -3.805 5.621 1.00 85.75 78 VAL A C 1
ATOM 582 O O . VAL A 1 78 ? -5.183 -4.290 4.757 1.00 85.75 78 VAL A O 1
ATOM 585 N N . GLY A 1 79 ? -6.285 -2.526 5.589 1.00 79.94 79 GLY A N 1
ATOM 586 C CA . GLY A 1 79 ? -5.861 -1.588 4.552 1.00 79.94 79 GLY A CA 1
ATOM 587 C C . GLY A 1 79 ? -4.340 -1.443 4.491 1.00 79.94 79 GLY A C 1
ATOM 588 O O . GLY A 1 79 ? -3.764 -1.552 3.415 1.00 79.94 79 GLY A O 1
ATOM 589 N N . GLY A 1 80 ? -3.673 -1.281 5.637 1.00 79.56 80 GLY A N 1
ATOM 590 C CA . GLY A 1 80 ? -2.210 -1.222 5.715 1.00 79.56 80 GLY A CA 1
ATOM 591 C C . GLY A 1 80 ? -1.524 -2.506 5.237 1.00 79.56 80 GLY A C 1
ATOM 592 O O . GLY A 1 80 ? -0.578 -2.439 4.457 1.00 79.56 80 GLY A O 1
ATOM 593 N N . ALA A 1 81 ? -2.025 -3.675 5.640 1.00 80.62 81 ALA A N 1
ATOM 594 C CA . ALA A 1 81 ? -1.517 -4.969 5.184 1.00 80.62 81 ALA A CA 1
ATOM 595 C C . ALA A 1 81 ? -1.712 -5.168 3.670 1.00 80.62 81 ALA A C 1
ATOM 597 O O . ALA A 1 81 ? -0.811 -5.660 2.989 1.00 80.62 81 ALA A O 1
ATOM 598 N N . LEU A 1 82 ? -2.852 -4.720 3.133 1.00 75.19 82 LEU A N 1
ATOM 599 C CA . LEU A 1 82 ? -3.133 -4.724 1.698 1.00 75.19 82 LEU A CA 1
ATOM 600 C C . LEU A 1 82 ? -2.242 -3.742 0.919 1.00 75.19 82 LEU A C 1
ATOM 602 O O . LEU A 1 82 ? -1.881 -4.029 -0.215 1.00 75.19 82 LEU A O 1
ATOM 606 N N . MET A 1 83 ? -1.822 -2.620 1.518 1.00 72.56 83 MET A N 1
ATOM 607 C CA . MET A 1 83 ? -0.859 -1.701 0.886 1.00 72.56 83 MET A CA 1
ATOM 608 C C . MET A 1 83 ? 0.562 -2.262 0.808 1.00 72.56 83 MET A C 1
ATOM 610 O O . MET A 1 83 ? 1.327 -1.861 -0.064 1.00 72.56 83 MET A O 1
ATOM 614 N N . ILE A 1 84 ? 0.924 -3.176 1.711 1.00 70.50 84 ILE A N 1
ATOM 615 C CA . ILE A 1 84 ? 2.198 -3.905 1.644 1.00 70.50 84 ILE A CA 1
ATOM 616 C C . ILE A 1 84 ? 2.161 -4.939 0.507 1.00 70.50 84 ILE A C 1
ATOM 618 O O . ILE A 1 84 ? 3.207 -5.343 0.001 1.00 70.50 84 ILE A O 1
ATOM 622 N N . THR A 1 85 ? 0.965 -5.356 0.077 1.00 70.44 85 THR A N 1
ATOM 623 C CA . THR A 1 8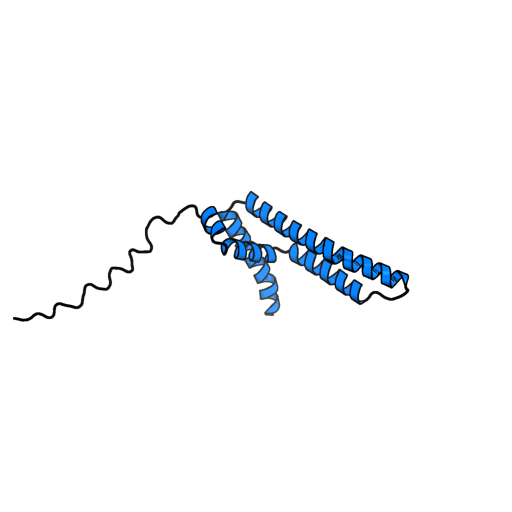5 ? 0.801 -6.291 -1.037 1.00 70.44 85 THR A CA 1
ATOM 624 C C . THR A 1 85 ? 0.946 -5.531 -2.372 1.00 70.44 85 THR A C 1
ATOM 626 O O . THR A 1 85 ? 0.340 -4.472 -2.539 1.00 70.44 85 THR A O 1
ATOM 629 N N . PRO A 1 86 ? 1.763 -6.019 -3.325 1.00 61.38 86 PRO A N 1
ATOM 630 C CA . PRO A 1 86 ? 2.186 -5.277 -4.526 1.00 61.38 86 PRO A CA 1
ATOM 631 C C . PRO A 1 86 ? 1.095 -4.845 -5.544 1.00 61.38 86 PRO A C 1
ATOM 633 O O . PRO A 1 86 ? 1.428 -4.256 -6.578 1.00 61.38 86 PRO A O 1
ATOM 636 N N . GLY A 1 87 ? -0.197 -5.027 -5.258 1.00 68.12 87 GLY A N 1
ATOM 637 C CA . GLY A 1 87 ? -1.320 -4.640 -6.127 1.00 68.12 87 GLY A CA 1
ATOM 638 C C . GLY A 1 87 ? -1.508 -3.148 -6.328 1.00 68.12 87 GLY A C 1
ATOM 639 O O . GLY A 1 87 ? -1.752 -2.696 -7.444 1.00 68.12 87 GLY A O 1
ATOM 640 N N . ILE A 1 88 ? -1.271 -2.348 -5.290 1.00 62.00 88 ILE A N 1
ATOM 641 C CA . ILE A 1 88 ? -1.378 -0.882 -5.387 1.00 62.00 88 ILE A CA 1
ATOM 642 C C . ILE A 1 88 ? -0.224 -0.289 -6.190 1.00 62.00 88 ILE A C 1
ATOM 644 O O . ILE A 1 88 ? -0.376 0.742 -6.842 1.00 62.00 88 ILE A O 1
ATOM 648 N N . LEU A 1 89 ? 0.937 -0.939 -6.176 1.00 61.38 89 LEU A N 1
ATOM 649 C CA . LEU A 1 89 ? 2.062 -0.498 -6.981 1.00 61.38 89 LEU A CA 1
ATOM 650 C C . LEU A 1 89 ? 1.792 -0.705 -8.470 1.00 61.38 89 LEU A C 1
ATOM 652 O O . LEU A 1 89 ? 2.164 0.146 -9.269 1.00 61.38 89 LEU A O 1
ATOM 656 N N . THR A 1 90 ? 1.098 -1.783 -8.831 1.00 62.84 90 THR A N 1
ATOM 657 C CA . THR A 1 90 ? 0.670 -2.042 -10.209 1.00 62.84 90 THR A CA 1
ATOM 658 C C . THR A 1 90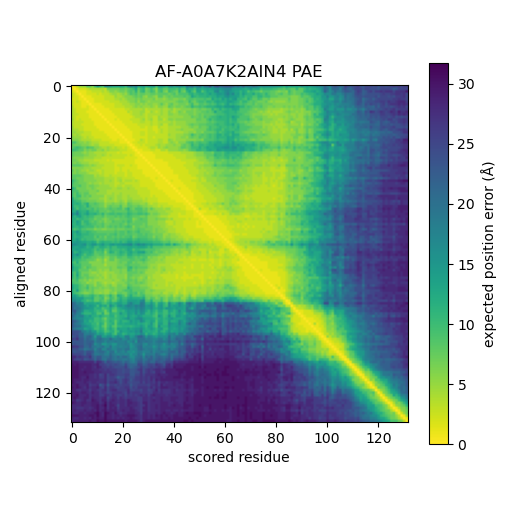 ? -0.331 -0.983 -10.684 1.00 62.84 90 THR A C 1
ATOM 660 O O . THR A 1 90 ? -0.163 -0.446 -11.779 1.00 62.84 90 THR A O 1
ATOM 663 N N . ASP A 1 91 ? -1.284 -0.583 -9.835 1.00 66.25 91 ASP A N 1
ATOM 664 C CA . ASP A 1 91 ? -2.214 0.518 -10.127 1.00 66.25 91 ASP A CA 1
ATOM 665 C C . ASP A 1 91 ? -1.503 1.880 -10.194 1.00 66.25 91 ASP A C 1
ATOM 667 O O . ASP A 1 91 ? -1.735 2.661 -11.116 1.00 66.25 91 ASP A O 1
ATOM 671 N N . ALA A 1 92 ? -0.578 2.165 -9.273 1.00 63.09 92 ALA A N 1
ATOM 672 C CA . ALA A 1 92 ? 0.201 3.402 -9.262 1.00 63.09 92 ALA A CA 1
ATOM 673 C C . ALA A 1 92 ? 1.147 3.499 -10.469 1.00 63.09 92 ALA A C 1
ATOM 675 O O . ALA A 1 92 ? 1.242 4.558 -11.079 1.00 63.09 92 ALA A O 1
ATOM 676 N N . VAL A 1 93 ? 1.809 2.406 -10.856 1.00 61.12 93 VAL A N 1
ATOM 677 C CA . VAL A 1 93 ? 2.622 2.308 -12.078 1.00 61.12 93 VAL A CA 1
ATOM 678 C C . VAL A 1 93 ? 1.746 2.447 -13.318 1.00 61.12 93 VAL A C 1
ATOM 680 O O . VAL A 1 93 ? 2.126 3.163 -14.242 1.00 61.12 93 VAL A O 1
ATOM 683 N N . GLY A 1 94 ? 0.590 1.781 -13.358 1.00 60.44 94 GLY A N 1
ATOM 684 C CA . GLY A 1 94 ? -0.361 1.871 -14.463 1.00 60.44 94 GLY A CA 1
ATOM 685 C C . GLY A 1 94 ? -0.847 3.304 -14.669 1.00 60.44 94 GLY A C 1
ATOM 686 O O . GLY A 1 94 ? -0.783 3.821 -15.784 1.00 60.44 94 GLY A O 1
ATOM 687 N N . LEU A 1 95 ? -1.229 3.984 -13.583 1.00 62.00 95 LEU A N 1
ATOM 688 C CA . LEU A 1 95 ? -1.595 5.401 -13.585 1.00 62.00 95 LEU A CA 1
ATOM 689 C C . LEU A 1 95 ? -0.411 6.295 -13.976 1.00 62.00 95 LEU A C 1
ATOM 691 O O . LEU A 1 95 ? -0.575 7.194 -14.797 1.00 62.00 95 LEU A O 1
ATOM 695 N N . LEU A 1 96 ? 0.790 6.029 -13.455 1.00 59.78 96 LEU A N 1
ATOM 696 C CA . LEU A 1 96 ? 2.004 6.792 -13.755 1.00 59.78 96 LEU A CA 1
ATOM 697 C C . LEU A 1 96 ? 2.419 6.648 -15.231 1.00 59.78 96 LEU A C 1
ATOM 699 O O . LEU A 1 96 ? 2.770 7.641 -15.856 1.00 59.78 96 LEU A O 1
ATOM 703 N N . LEU A 1 97 ? 2.306 5.458 -15.830 1.00 57.00 97 LEU A N 1
ATOM 704 C CA . LEU A 1 97 ? 2.511 5.217 -17.269 1.00 57.00 97 LEU A CA 1
ATOM 705 C C . LEU A 1 97 ? 1.453 5.899 -18.144 1.00 57.00 97 LEU A C 1
ATOM 707 O O . LEU A 1 97 ? 1.731 6.241 -19.297 1.00 57.00 97 LEU A O 1
ATOM 711 N N . MET A 1 98 ? 0.249 6.102 -17.608 1.00 57.06 98 MET A N 1
ATOM 712 C CA . MET A 1 98 ? -0.823 6.830 -18.280 1.00 57.06 98 MET A CA 1
ATOM 713 C C . MET A 1 98 ? -0.557 8.347 -18.325 1.00 57.06 98 MET A C 1
ATOM 715 O O . MET A 1 98 ? -1.099 9.032 -19.193 1.00 57.06 98 MET A O 1
ATOM 719 N N . VAL A 1 99 ? 0.319 8.872 -17.453 1.00 59.03 99 VAL A N 1
ATOM 720 C CA . VAL A 1 99 ? 0.752 10.277 -17.465 1.00 59.03 99 VAL A CA 1
ATOM 721 C C . VAL A 1 99 ? 1.741 10.521 -18.626 1.00 59.03 99 VAL A C 1
ATOM 723 O O . VAL A 1 99 ? 2.842 9.962 -18.636 1.00 59.03 99 VAL A O 1
ATOM 726 N N . PRO A 1 100 ? 1.426 11.408 -19.594 1.00 53.09 100 PRO A N 1
ATOM 727 C CA . PRO A 1 100 ? 2.252 11.643 -20.788 1.00 53.09 100 PRO A CA 1
ATOM 728 C C . PRO A 1 100 ? 3.701 12.061 -20.492 1.00 53.09 100 PRO A C 1
ATOM 730 O O . PRO A 1 100 ? 4.610 11.695 -21.234 1.00 53.09 100 PRO A O 1
ATOM 733 N N . ALA A 1 101 ? 3.926 12.785 -19.390 1.00 53.06 101 ALA A N 1
ATOM 734 C CA . ALA A 1 101 ? 5.250 13.241 -18.957 1.00 53.06 101 ALA A CA 1
ATOM 735 C C . ALA A 1 101 ? 6.188 12.079 -18.577 1.00 53.06 101 ALA A C 1
ATOM 737 O O . ALA A 1 101 ? 7.387 12.109 -18.861 1.00 53.06 101 ALA A O 1
ATOM 738 N N . VAL A 1 102 ? 5.634 11.015 -17.994 1.00 55.75 102 VAL A N 1
ATOM 739 C CA . VAL A 1 102 ? 6.374 9.790 -17.665 1.00 55.75 102 VAL A CA 1
ATOM 740 C C . VAL A 1 102 ? 6.683 9.023 -18.946 1.00 55.75 102 VAL A C 1
ATOM 742 O O . VAL A 1 102 ? 7.783 8.504 -19.109 1.00 55.75 102 VAL A O 1
ATOM 745 N N . ARG A 1 103 ? 5.762 9.045 -19.917 1.00 55.56 103 ARG A N 1
ATOM 746 C CA . ARG A 1 103 ? 5.980 8.484 -21.255 1.00 55.56 103 ARG A CA 1
ATOM 747 C C . ARG A 1 103 ? 7.161 9.150 -21.970 1.00 55.56 103 ARG A C 1
ATOM 749 O O . ARG A 1 103 ? 7.946 8.442 -22.587 1.00 55.56 103 ARG A O 1
ATOM 756 N N . SER A 1 104 ? 7.338 10.468 -21.845 1.00 55.81 104 SER A N 1
ATOM 757 C CA . SER A 1 104 ? 8.489 11.181 -22.427 1.00 55.81 104 SER A CA 1
ATOM 758 C C . SER A 1 104 ? 9.808 10.985 -21.675 1.00 55.81 104 SER A C 1
ATOM 760 O O . SER A 1 104 ? 10.863 11.042 -22.303 1.00 55.81 104 SER A O 1
ATOM 762 N N . LEU A 1 105 ? 9.768 10.742 -20.357 1.00 56.16 105 LEU A N 1
ATOM 763 C CA . LEU A 1 105 ? 10.971 10.466 -19.560 1.00 56.16 105 LEU A CA 1
ATOM 764 C C . LEU A 1 105 ? 11.461 9.019 -19.723 1.00 56.16 105 LEU A C 1
ATOM 766 O O . LEU A 1 105 ? 12.663 8.786 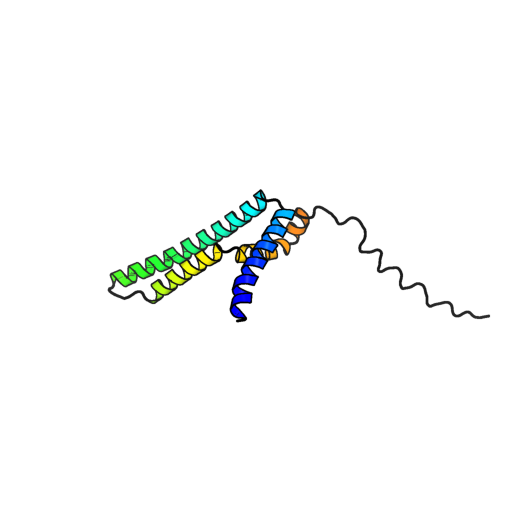-19.785 1.00 56.16 105 LEU A O 1
ATOM 770 N N . LEU A 1 106 ? 10.535 8.056 -19.791 1.00 55.38 106 LEU A N 1
ATOM 771 C CA . LEU A 1 106 ? 10.837 6.628 -19.949 1.00 55.38 106 LEU A CA 1
ATOM 772 C C . LEU A 1 106 ? 11.105 6.235 -21.403 1.00 55.38 106 LEU A C 1
ATOM 774 O O . LEU A 1 106 ? 11.864 5.306 -21.666 1.00 55.38 106 LEU A O 1
ATOM 778 N N . PHE A 1 107 ? 10.502 6.954 -22.349 1.00 54.62 107 PHE A N 1
ATOM 779 C CA . PHE A 1 107 ? 10.801 6.845 -23.769 1.00 54.62 107 PHE A CA 1
ATOM 780 C C . PHE A 1 107 ? 11.318 8.194 -24.270 1.00 54.62 107 PHE A C 1
ATOM 782 O O . PHE A 1 107 ? 10.570 8.924 -24.931 1.00 54.62 107 PHE A O 1
ATOM 789 N N . PRO A 1 108 ? 12.591 8.541 -24.007 1.00 52.03 108 PRO A N 1
ATOM 790 C CA . PRO A 1 108 ? 13.229 9.642 -24.703 1.00 52.03 108 PRO A CA 1
ATOM 791 C C . PRO A 1 108 ? 13.345 9.237 -26.179 1.00 52.03 108 PRO A C 1
ATOM 793 O O . PRO A 1 108 ? 14.300 8.609 -26.613 1.00 52.03 108 PRO A O 1
ATOM 796 N N . SER A 1 109 ? 12.305 9.546 -26.951 1.00 51.22 109 SER A N 1
ATOM 797 C CA . SER A 1 109 ? 12.247 9.444 -28.409 1.00 51.22 109 SER A CA 1
ATOM 798 C C . SER A 1 109 ? 12.686 8.099 -29.020 1.00 51.22 109 SER A C 1
ATOM 800 O O . SER A 1 109 ? 13.724 8.013 -29.666 1.00 51.22 109 SER A O 1
ATOM 802 N N . ILE A 1 110 ? 11.802 7.093 -28.999 1.00 48.78 110 ILE A N 1
ATOM 803 C CA . ILE A 1 110 ? 11.718 6.111 -30.113 1.00 48.78 110 ILE A CA 1
ATOM 804 C C . ILE A 1 110 ? 10.685 6.592 -31.158 1.00 48.78 110 ILE A C 1
ATOM 806 O O . ILE A 1 110 ? 10.296 5.893 -32.088 1.00 48.78 110 ILE A O 1
ATOM 810 N N . ALA A 1 111 ? 10.274 7.860 -31.084 1.00 52.59 111 ALA A N 1
ATOM 811 C CA . ALA A 1 111 ? 9.673 8.554 -32.212 1.00 52.59 111 ALA A CA 1
ATOM 812 C C . ALA A 1 111 ? 10.772 8.955 -33.209 1.00 52.59 111 ALA A C 1
ATOM 814 O O . ALA A 1 111 ? 11.095 10.127 -33.387 1.00 52.59 111 ALA A O 1
ATOM 815 N N . ARG A 1 112 ? 11.353 7.974 -33.899 1.00 51.06 112 ARG A N 1
ATOM 816 C CA . ARG A 1 112 ? 11.963 8.248 -35.197 1.00 51.06 112 ARG A CA 1
ATOM 817 C C . ARG A 1 112 ? 11.692 7.091 -36.146 1.00 51.06 112 ARG A C 1
ATOM 819 O O . ARG A 1 112 ? 12.462 6.147 -36.225 1.00 51.06 112 ARG A O 1
ATOM 826 N N . LYS A 1 113 ? 10.606 7.278 -36.908 1.00 49.44 113 LYS A N 1
ATOM 827 C CA . LYS A 1 113 ? 10.265 6.604 -38.172 1.00 49.44 113 LYS A CA 1
ATOM 828 C C . LYS A 1 113 ? 9.921 5.124 -37.979 1.00 49.44 113 LYS A C 1
ATOM 830 O O . LYS A 1 113 ? 10.811 4.303 -37.832 1.00 49.44 113 LYS A O 1
ATOM 835 N N . ARG A 1 114 ? 8.637 4.742 -38.002 1.00 50.38 114 ARG A N 1
ATOM 836 C CA . ARG A 1 114 ? 8.111 3.915 -39.118 1.00 50.38 114 ARG A CA 1
ATOM 837 C C . ARG A 1 114 ? 6.591 3.680 -39.113 1.00 50.38 114 ARG A C 1
ATOM 839 O O . ARG A 1 114 ? 6.129 2.865 -39.895 1.00 50.38 114 ARG A O 1
ATOM 846 N N . PHE A 1 115 ? 5.796 4.360 -38.284 1.00 48.81 115 PHE A N 1
ATOM 847 C CA . PHE A 1 115 ? 4.365 4.013 -38.196 1.00 48.81 115 PHE A CA 1
ATOM 848 C C . PHE A 1 115 ? 3.443 4.773 -39.170 1.00 48.81 115 PHE A C 1
ATOM 850 O O . PHE A 1 115 ? 2.325 4.336 -39.405 1.00 48.81 115 PHE A O 1
ATOM 857 N N . PHE A 1 116 ? 3.904 5.863 -39.796 1.00 50.34 116 PHE A N 1
ATOM 858 C CA . PHE A 1 116 ? 3.065 6.655 -40.714 1.00 50.34 116 PHE A CA 1
ATOM 859 C C . PHE A 1 116 ? 3.262 6.332 -42.210 1.00 50.34 116 PHE A C 1
ATOM 861 O O . PHE A 1 116 ? 2.658 6.971 -43.058 1.00 50.34 116 PHE A O 1
ATOM 868 N N . ALA A 1 117 ? 4.087 5.337 -42.561 1.00 50.19 117 ALA A N 1
ATOM 869 C CA . ALA A 1 117 ? 4.346 4.983 -43.965 1.00 50.19 117 ALA A CA 1
ATOM 870 C C . ALA A 1 117 ? 3.381 3.926 -44.545 1.00 50.19 117 ALA A C 1
ATOM 872 O O . ALA A 1 117 ? 3.471 3.619 -45.725 1.00 50.19 117 ALA A O 1
ATOM 873 N N . ILE A 1 118 ? 2.466 3.362 -43.745 1.00 54.25 118 ILE A N 1
ATOM 874 C CA . ILE A 1 118 ? 1.561 2.281 -44.192 1.00 54.25 118 ILE A CA 1
ATOM 875 C C . ILE A 1 118 ? 0.185 2.806 -44.648 1.00 54.25 118 ILE A C 1
ATOM 877 O O . ILE A 1 118 ? -0.531 2.103 -45.353 1.00 54.25 118 ILE A O 1
ATOM 881 N N . PHE A 1 119 ? -0.171 4.056 -44.333 1.00 57.03 119 PHE A N 1
ATOM 882 C CA . PHE A 1 119 ? -1.491 4.616 -44.665 1.00 57.03 119 PHE A CA 1
ATOM 883 C C . PHE A 1 119 ? -1.554 5.432 -45.967 1.00 57.03 119 PHE A C 1
ATOM 885 O O . PHE A 1 119 ? -2.628 5.911 -46.303 1.00 57.03 119 PHE A O 1
ATOM 892 N N . THR A 1 120 ? -0.456 5.562 -46.726 1.00 60.47 120 THR A N 1
ATOM 893 C CA . THR A 1 120 ? -0.449 6.342 -47.986 1.00 60.47 120 THR A CA 1
ATOM 894 C C . THR A 1 120 ? -0.542 5.496 -49.264 1.00 60.47 120 THR A C 1
ATOM 896 O O . THR A 1 120 ? -0.770 6.047 -50.331 1.00 60.47 120 THR A O 1
ATOM 899 N N . SER A 1 121 ? -0.429 4.164 -49.204 1.00 57.09 121 SER A N 1
ATOM 900 C CA . SER A 1 121 ? -0.378 3.319 -50.418 1.00 57.09 121 SER A CA 1
ATOM 901 C C . SER A 1 121 ? -1.712 2.679 -50.824 1.00 57.09 121 SER A C 1
ATOM 903 O O . SER A 1 121 ? -1.705 1.569 -51.353 1.00 57.09 121 SER A O 1
ATOM 905 N N . ARG A 1 122 ? -2.864 3.322 -50.580 1.00 59.81 122 ARG A N 1
ATOM 906 C CA . ARG A 1 122 ? -4.166 2.741 -50.971 1.00 59.81 122 ARG A CA 1
ATOM 907 C C . ARG A 1 122 ? -5.085 3.632 -51.817 1.00 59.81 122 ARG A C 1
ATOM 909 O O . ARG A 1 122 ? -6.189 3.192 -52.098 1.00 59.81 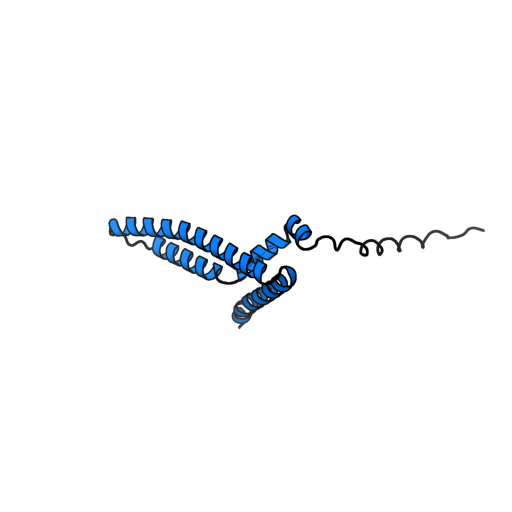122 ARG A O 1
ATOM 916 N N . ASP A 1 123 ? -4.614 4.776 -52.316 1.00 56.16 123 ASP A N 1
ATOM 917 C CA . ASP A 1 123 ? -5.436 5.689 -53.136 1.00 56.16 123 ASP A CA 1
ATOM 918 C C . ASP A 1 123 ? -4.797 6.088 -54.486 1.00 56.16 123 ASP A C 1
ATOM 920 O O . ASP A 1 123 ? -4.961 7.213 -54.940 1.00 56.16 123 ASP A O 1
ATOM 924 N N . GLU A 1 124 ? -4.105 5.172 -55.178 1.00 59.84 124 GLU A N 1
ATOM 925 C CA . GLU A 1 124 ? -3.673 5.385 -56.580 1.00 59.84 124 GLU A CA 1
ATOM 926 C C . GLU A 1 124 ? -3.953 4.166 -57.472 1.00 59.84 124 GLU A C 1
ATOM 928 O O . GLU A 1 124 ? -3.048 3.544 -58.021 1.00 59.84 124 GLU A O 1
ATOM 933 N N . GLY A 1 125 ? -5.223 3.767 -57.593 1.00 54.94 125 GLY A N 1
ATOM 934 C CA . GLY A 1 125 ? -5.568 2.596 -58.408 1.00 54.94 125 GLY A CA 1
ATOM 935 C C . GLY A 1 125 ? -6.941 2.579 -59.064 1.00 54.94 125 GLY A C 1
ATOM 936 O O . GLY A 1 125 ? -7.335 1.520 -59.538 1.00 54.94 125 GLY A O 1
ATOM 937 N N . ILE A 1 126 ? -7.699 3.681 -59.076 1.00 59.38 126 ILE A N 1
ATOM 938 C CA . ILE A 1 126 ? -9.040 3.691 -59.685 1.00 59.38 126 ILE A CA 1
ATOM 939 C C . ILE A 1 126 ? -9.353 5.071 -60.275 1.00 59.38 126 ILE A C 1
ATOM 941 O O . ILE A 1 126 ? -10.209 5.748 -59.741 1.00 59.38 126 ILE A O 1
ATOM 945 N N . TYR A 1 127 ? -8.659 5.499 -61.336 1.00 60.78 127 TYR A N 1
ATOM 946 C CA . TYR A 1 127 ? -9.164 6.457 -62.344 1.00 60.78 127 TYR A CA 1
ATOM 947 C C . TYR A 1 127 ? -8.247 6.422 -63.581 1.00 60.78 127 TYR A C 1
ATOM 949 O O . TYR A 1 127 ? -7.445 7.324 -63.781 1.00 60.78 127 TYR A O 1
ATOM 957 N N . ASP A 1 128 ? -8.355 5.376 -64.403 1.00 58.88 128 ASP A N 1
ATOM 958 C CA . ASP A 1 128 ? -8.131 5.514 -65.852 1.00 58.88 128 ASP A CA 1
ATOM 959 C C . ASP A 1 128 ? -8.939 4.443 -66.603 1.00 58.88 128 ASP A C 1
ATOM 961 O O . ASP A 1 128 ? -8.456 3.397 -67.035 1.00 58.88 128 ASP A O 1
ATOM 965 N N . ILE A 1 129 ? -10.249 4.678 -66.641 1.00 65.31 129 ILE A N 1
ATOM 966 C CA . ILE A 1 129 ? -11.125 4.160 -67.688 1.00 65.31 129 ILE A CA 1
ATOM 967 C C . ILE A 1 129 ? -10.915 5.076 -68.893 1.00 65.31 129 ILE A C 1
ATOM 969 O O . ILE A 1 129 ? -11.342 6.229 -68.876 1.00 65.31 129 ILE A O 1
ATOM 973 N N . GLY A 1 130 ? -10.213 4.564 -69.903 1.00 54.91 130 GLY A N 1
ATOM 974 C CA . GLY A 1 130 ? -9.856 5.329 -71.091 1.00 54.91 130 GLY A CA 1
ATOM 975 C C . GLY A 1 130 ? -11.061 5.855 -71.878 1.00 54.91 130 GLY A C 1
ATOM 976 O O . GLY A 1 130 ? -12.180 5.345 -71.762 1.00 54.91 130 GLY A O 1
ATOM 977 N N . PRO A 1 131 ? -10.809 6.841 -72.749 1.00 55.69 131 PRO A N 1
ATOM 978 C CA . PRO A 1 131 ? -11.550 6.920 -73.996 1.00 55.69 131 PRO A CA 1
ATOM 979 C C . PRO A 1 131 ? -10.624 7.218 -75.183 1.00 55.69 131 PRO A C 1
ATOM 981 O O . PRO A 1 131 ? -10.050 8.302 -75.262 1.00 55.69 131 PRO A O 1
ATOM 984 N N . SER A 1 132 ? -10.549 6.277 -76.128 1.00 53.16 132 SER A N 1
ATOM 985 C CA . SER A 1 132 ? -10.514 6.521 -77.584 1.00 53.16 132 SER A CA 1
ATOM 986 C C . SER A 1 132 ? -10.488 5.192 -78.327 1.00 53.16 132 SER A C 1
ATOM 988 O O . SER A 1 132 ? -9.459 4.489 -78.198 1.00 53.16 132 SER A O 1
#

pLDDT: mean 74.54, std 14.16, range [48.78, 94.19]

Nearest PDB structures (foldseek):
  6he3-assembly1_A  TM=4.292E-01  e=8.271E+00  Pseudomonas aeruginosa
  3ja6-assembly1_I  TM=2.743E-01  e=8.720E+00  Escherichia coli

Sequence (132 aa):
MWRLLVFVGVPLAELYVLSVVENRIGLVNTLGLIVATGMLGAVVMKRQGAGVWRSAQARLARGEIPAEEILGGIMVLVGGALMITPGILTDAVGLLLMVPAVRSLLFPSIARKRFFAIFTSRDEGIYDIGPS